Protein AF-A0A534UC26-F1 (afdb_monomer)

Mean predicted aligned error: 14.36 Å

Structure (mmCIF, N/CA/C/O backbone):
data_AF-A0A534UC26-F1
#
_entry.id   AF-A0A534UC26-F1
#
loop_
_atom_site.group_PDB
_atom_site.id
_atom_site.type_sym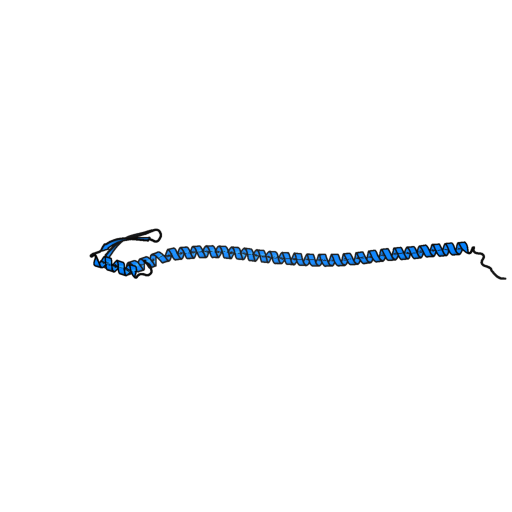bol
_atom_site.label_atom_id
_atom_site.label_alt_id
_atom_site.label_comp_id
_atom_site.label_asym_id
_atom_site.label_entity_id
_atom_site.label_seq_id
_atom_site.pdbx_PDB_ins_code
_atom_site.Cartn_x
_atom_site.Cartn_y
_atom_site.Cartn_z
_atom_site.occupancy
_atom_site.B_iso_or_equiv
_atom_site.auth_seq_id
_atom_site.auth_comp_id
_atom_site.auth_asym_id
_atom_site.auth_atom_id
_atom_site.pdbx_PDB_model_num
ATOM 1 N N . MET A 1 1 ? 45.414 3.441 -92.380 1.00 46.22 1 MET A N 1
ATOM 2 C CA . MET A 1 1 ? 46.448 2.949 -91.440 1.00 46.22 1 MET A CA 1
ATOM 3 C C . MET A 1 1 ? 45.738 2.428 -90.198 1.00 46.22 1 MET A C 1
ATOM 5 O O . MET A 1 1 ? 44.931 3.162 -89.642 1.00 46.22 1 MET A O 1
ATOM 9 N N . ILE A 1 2 ? 45.949 1.164 -89.821 1.00 47.97 2 ILE A N 1
ATOM 10 C CA . ILE A 1 2 ? 45.219 0.495 -88.729 1.00 47.97 2 ILE A CA 1
ATOM 11 C C . ILE A 1 2 ? 45.984 0.721 -87.419 1.00 47.97 2 ILE A C 1
ATOM 13 O O . ILE A 1 2 ? 47.171 0.414 -87.343 1.00 47.97 2 ILE A O 1
ATOM 17 N N . ARG A 1 3 ? 45.323 1.279 -86.399 1.00 61.66 3 ARG A N 1
ATOM 18 C CA . ARG A 1 3 ? 45.886 1.443 -85.049 1.00 61.66 3 ARG A CA 1
ATOM 19 C C . ARG A 1 3 ? 45.551 0.198 -84.228 1.00 61.66 3 ARG A C 1
ATOM 21 O O . ARG A 1 3 ? 44.384 -0.021 -83.921 1.00 61.66 3 ARG A O 1
ATOM 28 N N . ILE A 1 4 ? 46.553 -0.614 -83.894 1.00 64.19 4 ILE A N 1
ATOM 29 C CA . ILE A 1 4 ? 46.394 -1.773 -83.005 1.00 64.19 4 ILE A CA 1
ATOM 30 C C . ILE A 1 4 ? 46.793 -1.343 -81.595 1.00 64.19 4 ILE A C 1
ATOM 32 O O . ILE A 1 4 ? 47.881 -0.812 -81.382 1.00 64.19 4 ILE A O 1
ATOM 36 N N . ASN A 1 5 ? 45.886 -1.543 -80.643 1.00 69.62 5 ASN A N 1
ATOM 37 C CA . ASN A 1 5 ? 46.136 -1.284 -79.234 1.00 69.62 5 ASN A CA 1
ATOM 38 C C . ASN A 1 5 ? 47.034 -2.397 -78.669 1.00 69.62 5 ASN A C 1
ATOM 40 O O . ASN A 1 5 ? 46.617 -3.551 -78.622 1.00 69.62 5 ASN A O 1
ATOM 44 N N . LEU A 1 6 ? 48.261 -2.052 -78.273 1.00 70.25 6 LEU A N 1
ATOM 45 C CA . LEU A 1 6 ? 49.259 -2.979 -77.726 1.00 70.25 6 LEU A CA 1
ATOM 46 C C . LEU A 1 6 ? 49.352 -2.916 -76.195 1.00 70.25 6 LEU A C 1
ATOM 48 O O . LEU A 1 6 ? 50.365 -3.333 -75.635 1.00 70.25 6 LEU A O 1
ATOM 52 N N . LEU A 1 7 ? 48.331 -2.394 -75.500 1.00 65.88 7 LEU A N 1
ATOM 53 C CA . LEU A 1 7 ? 48.334 -2.457 -74.039 1.00 65.88 7 LEU A CA 1
ATOM 54 C C . LEU A 1 7 ? 48.482 -3.920 -73.580 1.00 65.88 7 LEU A C 1
ATOM 56 O O . LEU A 1 7 ? 47.744 -4.781 -74.076 1.00 65.88 7 LEU A O 1
ATOM 60 N N . PRO A 1 8 ? 49.393 -4.223 -72.635 1.00 70.56 8 PRO A N 1
ATOM 61 C CA . PRO A 1 8 ? 49.580 -5.580 -72.151 1.00 70.56 8 PRO A CA 1
ATOM 62 C C . PRO A 1 8 ? 48.267 -6.069 -71.542 1.00 70.56 8 PRO A C 1
ATOM 64 O O . PRO A 1 8 ? 47.814 -5.573 -70.513 1.00 70.56 8 PRO A O 1
ATOM 67 N N . PHE A 1 9 ? 47.635 -7.055 -72.177 1.00 68.75 9 PHE A N 1
ATOM 68 C CA . PHE A 1 9 ? 46.335 -7.601 -71.769 1.00 68.75 9 PHE A CA 1
ATOM 69 C C . PHE A 1 9 ? 46.276 -7.976 -70.274 1.00 68.75 9 PHE A C 1
ATOM 71 O O . PHE A 1 9 ? 45.243 -7.825 -69.625 1.00 68.75 9 PHE A O 1
ATOM 78 N N . LYS A 1 10 ? 47.414 -8.393 -69.704 1.00 68.38 10 LYS A N 1
ATOM 79 C CA . LYS A 1 10 ? 47.566 -8.729 -68.282 1.00 68.38 10 LYS A CA 1
ATOM 80 C C . LYS A 1 10 ? 47.456 -7.516 -67.347 1.00 68.38 10 LYS A C 1
ATOM 82 O O . LYS A 1 10 ? 46.865 -7.638 -66.279 1.00 68.38 10 LYS A O 1
ATOM 87 N N . GLU A 1 11 ? 47.985 -6.357 -67.733 1.00 71.31 11 GLU A N 1
ATOM 88 C CA . GLU A 1 11 ? 47.975 -5.146 -66.897 1.00 71.31 11 GLU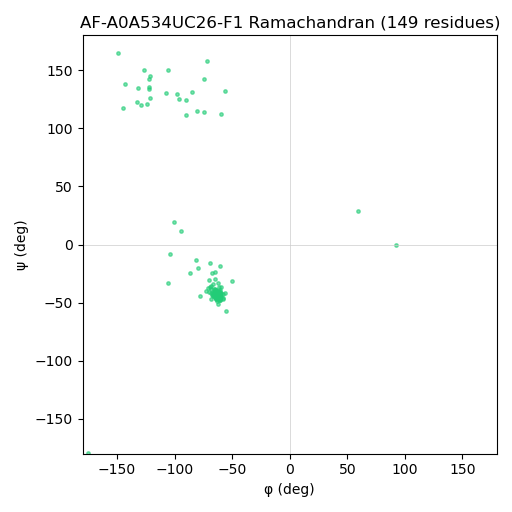 A CA 1
ATOM 89 C C . GLU A 1 11 ? 46.571 -4.537 -66.814 1.00 71.31 11 GLU A C 1
ATOM 91 O O . GLU A 1 11 ? 46.108 -4.178 -65.731 1.00 71.31 11 GLU A O 1
ATOM 96 N N . LEU A 1 12 ? 45.839 -4.532 -67.934 1.00 69.62 12 LEU A N 1
ATOM 97 C CA . LEU A 1 12 ? 44.434 -4.116 -67.969 1.00 69.62 12 LEU A CA 1
ATOM 98 C C . LEU A 1 12 ? 43.542 -5.018 -67.105 1.00 69.62 12 LEU A C 1
ATOM 100 O O . LEU A 1 12 ? 42.695 -4.521 -66.364 1.00 69.62 12 LEU A O 1
ATOM 104 N N . GLN A 1 13 ? 43.741 -6.340 -67.152 1.00 70.25 13 GLN A N 1
ATOM 105 C CA . GLN A 1 13 ? 42.992 -7.273 -66.304 1.00 70.25 13 GLN A CA 1
ATOM 106 C C . GLN A 1 13 ? 43.307 -7.103 -64.813 1.00 70.25 13 GLN A C 1
ATOM 108 O O . GLN A 1 13 ? 42.393 -7.184 -63.988 1.00 70.25 13 GLN A O 1
ATOM 113 N N . ALA A 1 14 ? 44.568 -6.840 -64.461 1.00 73.25 14 ALA A N 1
ATOM 114 C CA . ALA A 1 14 ? 44.977 -6.598 -63.080 1.00 73.25 14 ALA A CA 1
ATOM 115 C C . ALA A 1 14 ? 44.379 -5.294 -62.527 1.00 73.25 14 ALA A C 1
ATOM 117 O O . ALA A 1 14 ? 43.898 -5.265 -61.394 1.00 73.25 14 ALA A O 1
ATOM 118 N N . GLU A 1 15 ? 44.336 -4.221 -63.323 1.00 75.94 15 GLU A N 1
ATOM 119 C CA . GLU A 1 15 ? 43.728 -2.961 -62.892 1.00 75.94 15 GLU A CA 1
ATOM 120 C C . GLU A 1 15 ? 42.200 -3.055 -62.770 1.00 75.94 15 GLU A C 1
ATOM 122 O O . GLU A 1 15 ? 41.634 -2.564 -61.789 1.00 75.94 15 GLU A O 1
ATOM 127 N N . VAL A 1 16 ? 41.529 -3.729 -63.709 1.00 78.06 16 VAL A N 1
ATOM 128 C CA . VAL A 1 16 ? 40.081 -3.984 -63.626 1.00 78.06 16 VAL A CA 1
ATOM 129 C C . VAL A 1 16 ? 39.747 -4.847 -62.407 1.00 78.06 16 VAL A C 1
ATOM 131 O O . VAL A 1 16 ? 38.796 -4.536 -61.691 1.00 78.06 16 VAL A O 1
ATOM 134 N N . SER A 1 17 ? 40.546 -5.880 -62.119 1.00 77.38 17 SER A N 1
ATOM 135 C CA . SER A 1 17 ? 40.357 -6.738 -60.939 1.00 77.38 17 SER A CA 1
ATOM 136 C C . SER A 1 17 ? 40.567 -5.963 -59.639 1.00 77.38 17 SER A C 1
ATOM 138 O O . SER A 1 17 ? 39.704 -6.011 -58.769 1.00 77.38 17 SER A O 1
ATOM 140 N N . ARG A 1 18 ? 41.622 -5.140 -59.545 1.00 79.81 18 ARG A N 1
ATOM 141 C CA . ARG A 1 18 ? 41.876 -4.284 -58.373 1.00 79.81 18 ARG A CA 1
ATOM 142 C C . ARG A 1 18 ? 40.756 -3.267 -58.149 1.00 79.81 18 ARG A C 1
ATOM 144 O O . ARG A 1 18 ? 40.309 -3.070 -57.024 1.00 79.81 18 ARG A O 1
ATOM 151 N N . ARG A 1 19 ? 40.269 -2.617 -59.213 1.00 82.44 19 ARG A N 1
ATOM 152 C CA . ARG A 1 19 ? 39.125 -1.690 -59.123 1.00 82.44 19 ARG A CA 1
ATOM 153 C C . ARG A 1 19 ? 37.856 -2.418 -58.690 1.00 82.44 19 ARG A C 1
ATOM 155 O O . ARG A 1 19 ? 37.125 -1.902 -57.852 1.00 82.44 19 ARG A O 1
ATOM 162 N N . ARG A 1 20 ? 37.609 -3.619 -59.218 1.00 83.75 20 ARG A N 1
ATOM 163 C CA . ARG A 1 20 ? 36.467 -4.452 -58.831 1.00 83.75 20 ARG A CA 1
ATOM 164 C C . ARG A 1 20 ? 36.551 -4.880 -57.366 1.00 83.75 20 ARG A C 1
ATOM 166 O O . ARG A 1 20 ? 35.549 -4.774 -56.674 1.00 83.75 20 ARG A O 1
ATOM 173 N N . GLU A 1 21 ? 37.714 -5.302 -56.883 1.00 86.38 21 GLU A N 1
ATOM 174 C CA . GLU A 1 21 ? 37.932 -5.651 -55.472 1.00 86.38 21 GLU A CA 1
ATOM 175 C C . GLU A 1 21 ? 37.708 -4.456 -54.544 1.00 86.38 21 GLU A C 1
ATOM 177 O O . GLU A 1 21 ? 37.034 -4.597 -53.529 1.00 86.38 21 GLU A O 1
ATOM 182 N N . LEU A 1 22 ? 38.184 -3.263 -54.916 1.00 90.25 22 LEU A N 1
ATOM 183 C CA . LEU A 1 22 ? 37.946 -2.038 -54.146 1.00 90.25 22 LEU A CA 1
ATOM 184 C C . LEU A 1 22 ? 36.463 -1.648 -54.108 1.00 90.25 22 LEU A C 1
ATOM 186 O O . LEU A 1 22 ? 35.967 -1.244 -53.059 1.00 90.25 22 LEU A O 1
ATOM 190 N N . VAL A 1 23 ? 35.747 -1.783 -55.228 1.00 92.12 23 VAL A N 1
ATOM 191 C CA . VAL A 1 23 ? 34.300 -1.516 -55.296 1.00 92.12 23 VAL A CA 1
ATOM 192 C C . VAL A 1 23 ? 33.513 -2.550 -54.491 1.00 92.12 23 VAL A C 1
ATOM 194 O O . VAL A 1 23 ? 32.612 -2.191 -53.743 1.00 92.12 23 VAL A O 1
ATOM 197 N N . VAL A 1 24 ? 33.855 -3.834 -54.595 1.00 93.00 24 VAL A N 1
ATOM 198 C CA . VAL A 1 24 ? 33.206 -4.885 -53.799 1.00 93.00 24 VAL A CA 1
ATOM 199 C C . VAL A 1 24 ? 33.495 -4.674 -52.312 1.00 93.00 24 VAL A C 1
ATOM 201 O O . VAL A 1 24 ? 32.575 -4.722 -51.501 1.00 93.00 24 VAL A O 1
ATOM 204 N N . GLY A 1 25 ? 34.742 -4.366 -51.954 1.00 93.38 25 GLY A N 1
ATOM 205 C CA . GLY A 1 25 ? 35.144 -4.075 -50.582 1.00 93.38 25 GLY A CA 1
ATOM 206 C C . GLY A 1 25 ? 34.407 -2.872 -49.998 1.00 93.38 25 GLY A C 1
ATOM 207 O O . GLY A 1 25 ? 33.915 -2.956 -48.875 1.00 93.38 25 GLY A O 1
ATOM 208 N N . SER A 1 26 ? 34.260 -1.783 -50.761 1.00 93.31 26 SER A N 1
ATOM 209 C CA . SER A 1 26 ? 33.535 -0.591 -50.308 1.00 93.31 26 SER A CA 1
ATOM 210 C C . SER A 1 26 ? 32.032 -0.831 -50.171 1.00 93.31 26 SER A C 1
ATOM 212 O O . SER A 1 26 ? 31.432 -0.341 -49.217 1.00 93.31 26 SER A O 1
ATOM 214 N N . VAL A 1 27 ? 31.426 -1.630 -51.054 1.00 95.69 27 VAL A N 1
ATOM 215 C CA . VAL A 1 27 ? 30.013 -2.025 -50.946 1.00 95.69 27 VAL A CA 1
ATOM 216 C C . VAL A 1 27 ? 29.782 -2.907 -49.722 1.00 95.69 27 VAL A C 1
ATOM 218 O O . VAL A 1 27 ? 28.836 -2.667 -48.974 1.00 95.69 27 VAL A O 1
ATOM 221 N N . VAL A 1 28 ? 30.653 -3.890 -49.472 1.00 95.94 28 VAL A N 1
ATOM 222 C CA . VAL A 1 28 ? 30.557 -4.752 -48.285 1.00 95.94 28 VAL A CA 1
ATOM 223 C C . VAL A 1 28 ? 30.702 -3.916 -47.013 1.00 95.94 28 VAL A C 1
ATOM 225 O O . VAL A 1 28 ? 29.812 -3.956 -46.166 1.00 95.94 28 VAL A O 1
ATOM 228 N N . LEU A 1 29 ? 31.746 -3.089 -46.904 1.00 96.25 29 LEU A N 1
ATOM 229 C CA . LEU A 1 29 ? 31.933 -2.187 -45.760 1.00 96.25 29 LEU A CA 1
ATOM 230 C C . LEU A 1 29 ? 30.747 -1.238 -45.578 1.00 96.25 29 LEU A C 1
ATOM 232 O O . LEU A 1 29 ? 30.237 -1.099 -44.468 1.00 96.25 29 LEU A O 1
ATOM 236 N N . GLY A 1 30 ? 30.273 -0.634 -46.668 1.00 96.50 30 GLY A N 1
ATOM 237 C CA . GLY A 1 30 ? 29.111 0.246 -46.659 1.00 96.50 30 GLY A CA 1
ATOM 238 C C . GLY A 1 30 ? 27.867 -0.465 -46.137 1.00 96.50 30 GLY A C 1
ATOM 239 O O . GLY A 1 30 ? 27.204 0.056 -45.246 1.00 96.50 30 GLY A O 1
ATOM 240 N N . SER A 1 31 ? 27.589 -1.681 -46.616 1.00 95.81 31 SER A N 1
ATOM 241 C CA . SER A 1 31 ? 26.447 -2.477 -46.153 1.00 95.81 31 SER A CA 1
ATOM 242 C C . SER A 1 31 ? 26.536 -2.842 -44.670 1.00 95.81 31 SER A C 1
ATOM 244 O O . SER A 1 31 ? 25.540 -2.730 -43.959 1.00 95.81 31 SER A O 1
ATOM 246 N N . VAL A 1 32 ? 27.726 -3.197 -44.172 1.00 97.12 32 VAL A N 1
ATOM 247 C CA . VAL A 1 32 ? 27.943 -3.515 -42.753 1.00 97.12 32 VAL A CA 1
ATOM 248 C C . VAL A 1 32 ? 27.688 -2.287 -41.881 1.00 97.12 32 VAL A C 1
ATOM 250 O O . VAL A 1 32 ? 26.961 -2.379 -40.893 1.00 97.12 32 VAL A O 1
ATOM 253 N N . VAL A 1 33 ? 28.222 -1.124 -42.263 1.00 97.38 33 VAL A N 1
ATOM 254 C CA . VAL A 1 33 ? 27.988 0.135 -41.538 1.00 97.38 33 VAL A CA 1
ATOM 255 C C . VAL A 1 33 ? 26.502 0.496 -41.533 1.00 97.38 33 VAL A C 1
ATOM 257 O O . VAL A 1 33 ? 25.971 0.883 -40.494 1.00 97.38 33 VAL A O 1
ATOM 260 N N . LEU A 1 34 ? 25.811 0.321 -42.661 1.00 97.31 34 LEU A N 1
ATOM 261 C CA . LEU A 1 34 ? 24.379 0.603 -42.780 1.00 97.31 34 LEU A CA 1
ATOM 262 C C . LEU A 1 34 ? 23.540 -0.309 -41.874 1.00 97.31 34 LEU A C 1
ATOM 264 O O . LEU A 1 34 ? 22.640 0.169 -41.184 1.00 97.31 34 LEU A O 1
ATOM 268 N N . LEU A 1 35 ? 23.864 -1.603 -41.825 1.00 97.44 35 LEU A N 1
ATOM 269 C CA . LEU A 1 35 ? 23.201 -2.562 -40.939 1.00 97.44 35 LEU A CA 1
ATOM 270 C C . LEU A 1 35 ? 23.428 -2.226 -39.462 1.00 97.44 35 LEU A C 1
ATOM 272 O O . LEU A 1 35 ? 22.479 -2.246 -38.679 1.00 97.44 35 LEU A O 1
ATOM 276 N N . LEU A 1 36 ? 24.659 -1.873 -39.082 1.00 97.50 36 LEU A N 1
ATOM 277 C CA . LEU A 1 36 ? 24.973 -1.462 -37.712 1.00 97.50 36 LEU A CA 1
ATOM 278 C C . LEU A 1 36 ? 24.238 -0.175 -37.324 1.00 97.50 36 LEU A C 1
ATOM 280 O O . LEU A 1 36 ? 23.671 -0.101 -36.235 1.00 97.50 36 LEU A O 1
ATOM 284 N N . ALA A 1 37 ? 24.187 0.811 -38.221 1.00 97.38 37 ALA A N 1
ATOM 285 C CA . ALA A 1 37 ? 23.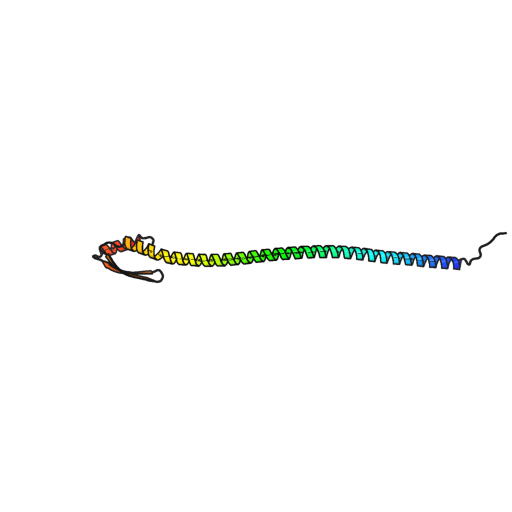444 2.046 -37.996 1.00 97.38 37 ALA A CA 1
ATOM 286 C C . ALA A 1 37 ? 21.941 1.773 -37.825 1.00 97.38 37 ALA A C 1
ATOM 288 O O . ALA A 1 37 ? 21.329 2.273 -36.882 1.00 97.38 37 ALA A O 1
ATOM 289 N N . ALA A 1 38 ? 21.353 0.930 -38.679 1.00 97.19 38 ALA A N 1
ATOM 290 C CA . ALA A 1 38 ? 19.948 0.544 -38.575 1.00 97.19 38 ALA A CA 1
ATOM 291 C C . ALA A 1 38 ? 19.646 -0.189 -37.256 1.00 97.19 38 ALA A C 1
ATOM 293 O O . ALA A 1 38 ? 18.667 0.135 -36.581 1.00 97.19 38 ALA A O 1
ATOM 294 N N . ALA A 1 39 ? 20.506 -1.128 -36.850 1.00 97.19 39 ALA A N 1
ATOM 295 C CA . ALA A 1 39 ? 20.372 -1.836 -35.579 1.00 97.19 39 ALA A CA 1
ATOM 296 C C . ALA A 1 39 ? 20.461 -0.878 -34.381 1.00 97.19 39 ALA A C 1
ATOM 298 O O . ALA A 1 39 ? 19.659 -0.974 -33.451 1.00 97.19 39 ALA A O 1
ATOM 299 N N . HIS A 1 40 ? 21.384 0.085 -34.422 1.00 97.12 40 HIS A N 1
ATOM 300 C CA . HIS A 1 40 ? 2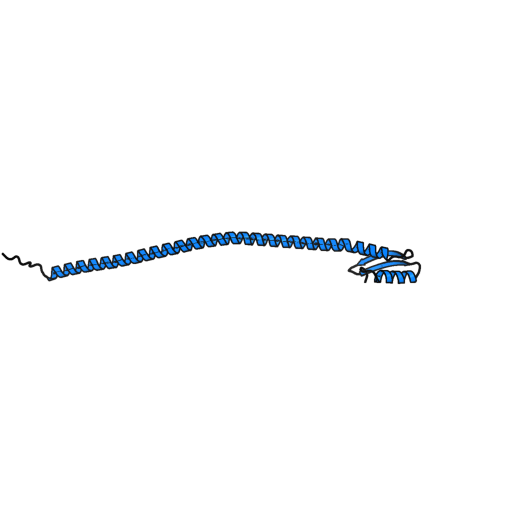1.541 1.076 -33.363 1.00 97.12 40 HIS A CA 1
ATOM 301 C C . HIS A 1 40 ? 20.324 2.007 -33.251 1.00 97.12 40 HIS A C 1
ATOM 303 O O . HIS A 1 40 ? 19.818 2.248 -32.154 1.00 97.12 40 HIS A O 1
ATOM 309 N N . VAL A 1 41 ? 19.786 2.476 -34.381 1.00 97.25 41 VAL A N 1
ATOM 310 C CA . VAL A 1 41 ? 18.547 3.273 -34.407 1.00 97.25 41 VAL A CA 1
ATOM 311 C C . VAL A 1 41 ? 17.362 2.467 -33.868 1.00 97.25 41 VAL A C 1
ATOM 313 O O . VAL A 1 41 ? 16.569 2.976 -33.078 1.00 97.25 41 VAL A O 1
ATOM 316 N N . TYR A 1 42 ? 17.249 1.190 -34.230 1.00 97.06 42 TYR A N 1
ATOM 317 C CA . TYR A 1 42 ? 16.186 0.333 -33.710 1.00 97.06 42 TYR A CA 1
ATOM 318 C C . TYR A 1 42 ? 16.280 0.158 -32.186 1.00 97.06 42 TYR A C 1
ATOM 320 O O . TYR A 1 42 ? 15.288 0.329 -31.475 1.00 97.06 42 TYR A O 1
ATOM 328 N N . GLN A 1 43 ? 17.479 -0.132 -31.672 1.00 96.81 43 GLN A N 1
ATOM 329 C CA . GLN A 1 43 ? 17.713 -0.305 -30.237 1.00 96.81 43 GLN A CA 1
ATOM 330 C C . GLN A 1 43 ? 17.441 0.973 -29.442 1.00 96.81 43 GLN A C 1
ATOM 332 O O . GLN A 1 43 ? 16.794 0.916 -28.400 1.00 96.81 43 GLN A O 1
ATOM 337 N N . THR A 1 44 ? 17.885 2.129 -29.936 1.00 96.31 44 THR A N 1
ATOM 338 C CA . THR A 1 44 ? 17.655 3.421 -29.266 1.00 96.31 44 THR A CA 1
ATOM 339 C C . THR A 1 44 ? 16.172 3.787 -29.217 1.00 96.31 44 THR A C 1
ATOM 341 O O . THR A 1 44 ? 15.681 4.231 -28.178 1.00 96.31 44 THR A O 1
ATOM 344 N N . LEU A 1 45 ? 15.420 3.531 -30.292 1.00 96.06 45 LEU A N 1
ATOM 345 C CA . LEU A 1 45 ? 13.967 3.720 -30.301 1.00 96.06 45 LEU A CA 1
ATOM 346 C C . LEU A 1 45 ? 13.257 2.783 -29.320 1.00 96.06 45 LEU A C 1
ATOM 348 O O . LEU A 1 45 ? 12.351 3.219 -28.607 1.00 96.06 45 LEU A O 1
ATOM 352 N N . ALA A 1 46 ? 13.658 1.511 -29.271 1.00 96.06 46 ALA A N 1
ATOM 353 C CA . ALA A 1 46 ? 13.105 0.543 -28.329 1.00 96.06 46 ALA A CA 1
ATOM 354 C C . ALA A 1 46 ? 13.392 0.948 -26.875 1.00 96.06 46 ALA A C 1
ATOM 356 O O . ALA A 1 46 ? 12.479 0.954 -26.050 1.00 96.06 46 ALA A O 1
ATOM 357 N N . LEU A 1 47 ? 14.627 1.365 -26.584 1.00 96.75 47 LEU A N 1
ATOM 358 C CA . LEU A 1 47 ? 15.033 1.827 -25.260 1.00 96.75 47 LEU A CA 1
ATOM 359 C C . LEU A 1 47 ? 14.231 3.059 -24.829 1.00 96.75 47 LEU A C 1
ATOM 361 O O . LEU A 1 47 ? 13.666 3.066 -23.742 1.00 96.75 47 LEU A O 1
ATOM 365 N N . SER A 1 48 ? 14.083 4.054 -25.708 1.00 95.94 48 SER A N 1
ATOM 366 C CA . SER A 1 48 ? 13.307 5.264 -25.408 1.00 95.94 48 SER A CA 1
ATOM 367 C C . SER A 1 48 ? 11.832 4.967 -25.115 1.00 95.94 48 SER A C 1
ATOM 369 O O . SER A 1 48 ? 11.225 5.608 -24.254 1.00 95.94 48 SER A O 1
ATOM 371 N N . ARG A 1 49 ? 11.229 3.991 -25.809 1.00 95.12 49 ARG A N 1
ATOM 372 C CA . ARG A 1 49 ? 9.859 3.542 -25.507 1.00 95.12 49 ARG A CA 1
ATOM 373 C C . ARG A 1 49 ? 9.781 2.922 -24.116 1.00 95.12 49 ARG A C 1
ATOM 375 O O . ARG A 1 49 ? 8.903 3.299 -23.344 1.00 95.12 49 ARG A O 1
ATOM 382 N N . LEU A 1 50 ? 10.721 2.036 -23.799 1.00 95.50 50 LEU A N 1
ATOM 383 C CA . LEU A 1 50 ? 10.764 1.341 -22.518 1.00 95.50 50 LEU A CA 1
ATOM 384 C C . LEU A 1 50 ? 11.006 2.312 -21.352 1.00 95.50 50 LEU A C 1
ATOM 386 O O . LEU A 1 50 ? 10.362 2.206 -20.314 1.00 95.50 50 LEU A O 1
ATOM 390 N N . GLU A 1 51 ? 11.872 3.309 -21.533 1.00 96.62 51 GLU A N 1
ATOM 391 C CA . GLU A 1 51 ? 12.114 4.363 -20.542 1.00 96.62 51 GLU A CA 1
ATOM 392 C C . GLU A 1 51 ? 10.865 5.209 -20.271 1.00 96.62 51 GLU A C 1
ATOM 394 O O . GLU A 1 51 ? 10.568 5.515 -19.115 1.00 96.62 51 GLU A O 1
ATOM 399 N N . LYS A 1 52 ? 10.100 5.560 -21.314 1.00 95.62 52 LYS A N 1
ATOM 400 C CA . LYS A 1 52 ? 8.831 6.292 -21.165 1.00 95.62 52 LYS A CA 1
ATOM 401 C C . LYS A 1 52 ? 7.783 5.471 -20.423 1.00 95.62 52 LYS A C 1
ATOM 403 O O . LYS A 1 52 ? 7.115 5.998 -19.534 1.00 95.62 52 LYS A O 1
ATOM 408 N N . GLU A 1 53 ? 7.652 4.195 -20.769 1.00 95.56 53 GLU A N 1
ATOM 409 C CA . GLU A 1 53 ? 6.737 3.276 -20.093 1.00 95.56 53 GLU A CA 1
ATOM 410 C C . GLU A 1 53 ? 7.100 3.144 -18.611 1.00 95.56 53 GLU A C 1
ATOM 412 O O . GLU A 1 53 ? 6.251 3.347 -17.743 1.00 95.56 53 GLU A O 1
ATOM 417 N N . LEU A 1 54 ? 8.385 2.935 -18.321 1.00 96.31 54 LEU A N 1
ATOM 418 C CA . LEU A 1 54 ? 8.919 2.832 -16.969 1.00 96.31 54 LEU A CA 1
ATOM 419 C C . LEU A 1 54 ? 8.687 4.120 -16.166 1.00 96.31 54 LEU A C 1
ATOM 421 O O . LEU A 1 54 ? 8.289 4.055 -15.002 1.00 96.31 54 LEU A O 1
ATOM 425 N N . ALA A 1 55 ? 8.880 5.293 -16.775 1.00 96.19 55 ALA A N 1
ATOM 426 C CA . ALA A 1 55 ? 8.571 6.572 -16.142 1.00 96.19 55 ALA A CA 1
ATOM 427 C C . ALA A 1 55 ? 7.074 6.705 -15.811 1.00 96.19 55 ALA A C 1
ATOM 429 O O . ALA A 1 55 ? 6.735 7.136 -14.707 1.00 96.19 55 ALA A O 1
ATOM 430 N N . SER A 1 56 ? 6.185 6.285 -16.720 1.00 95.25 56 SER A N 1
ATOM 431 C CA . SER A 1 56 ? 4.736 6.310 -16.480 1.00 95.25 56 SER A CA 1
ATOM 432 C C . SER A 1 56 ? 4.324 5.370 -15.341 1.00 95.25 56 SER A C 1
ATOM 434 O O . SER A 1 56 ? 3.643 5.805 -14.412 1.00 95.25 56 SER A O 1
ATOM 436 N N . LEU A 1 57 ? 4.839 4.133 -15.337 1.00 95.19 57 LEU A N 1
ATOM 437 C CA . LEU A 1 57 ? 4.570 3.134 -14.302 1.00 95.19 57 LEU A CA 1
ATOM 438 C C . LEU A 1 57 ? 5.076 3.597 -12.937 1.00 95.19 57 LEU A C 1
ATOM 440 O O . LEU A 1 57 ? 4.392 3.434 -11.931 1.00 95.19 57 LEU A O 1
ATOM 444 N N . ARG A 1 58 ? 6.262 4.217 -12.878 1.00 95.25 58 ARG A N 1
ATOM 445 C CA . ARG A 1 58 ? 6.776 4.807 -11.632 1.00 95.25 58 ARG A CA 1
ATOM 446 C C . ARG A 1 58 ? 5.877 5.928 -11.115 1.00 95.25 58 ARG A C 1
ATOM 448 O O . ARG A 1 58 ? 5.649 5.996 -9.908 1.00 95.25 58 ARG A O 1
ATOM 455 N N . GLY A 1 59 ? 5.361 6.774 -12.006 1.00 94.75 59 GLY A N 1
ATOM 456 C CA . GLY A 1 59 ? 4.383 7.801 -11.650 1.00 94.75 59 GLY A CA 1
ATOM 457 C C . GLY A 1 59 ? 3.107 7.190 -11.071 1.00 94.75 59 GLY A C 1
ATOM 458 O O . GLY A 1 59 ? 2.663 7.584 -9.993 1.00 94.75 59 GLY A O 1
ATOM 459 N N . GLU A 1 60 ? 2.563 6.164 -11.724 1.00 93.94 60 GLU A N 1
ATOM 460 C CA . GLU A 1 60 ? 1.371 5.461 -11.249 1.00 93.94 60 GLU A CA 1
ATOM 461 C C . GLU A 1 60 ? 1.599 4.804 -9.880 1.00 93.94 60 GLU A C 1
ATOM 463 O O . GLU A 1 60 ? 0.804 5.018 -8.962 1.00 93.94 60 GLU A O 1
ATOM 468 N N . ILE A 1 61 ? 2.733 4.121 -9.685 1.00 94.19 61 ILE A N 1
ATOM 469 C CA . ILE A 1 61 ? 3.141 3.554 -8.389 1.00 94.19 61 ILE A CA 1
ATOM 470 C C . ILE A 1 61 ? 3.190 4.634 -7.304 1.00 94.19 61 ILE A C 1
ATOM 472 O O . ILE A 1 61 ? 2.729 4.407 -6.185 1.00 94.19 61 ILE A O 1
ATOM 476 N N . GLN A 1 62 ? 3.716 5.823 -7.609 1.00 94.56 62 GLN A N 1
ATOM 477 C CA . GLN A 1 62 ? 3.758 6.921 -6.646 1.00 94.56 62 GLN A CA 1
ATOM 478 C C . GLN A 1 62 ? 2.348 7.376 -6.251 1.00 94.56 62 GLN A C 1
ATOM 480 O O . GLN A 1 62 ? 2.076 7.553 -5.062 1.00 94.56 62 GLN A O 1
ATOM 485 N N . THR A 1 63 ? 1.431 7.505 -7.216 1.00 92.88 63 THR A N 1
ATOM 486 C CA . THR A 1 63 ? 0.032 7.857 -6.918 1.00 92.88 63 THR A CA 1
ATOM 487 C C . THR A 1 63 ? -0.680 6.773 -6.107 1.00 92.88 63 THR A C 1
ATOM 489 O O . THR A 1 63 ? -1.416 7.091 -5.172 1.00 92.88 63 THR A O 1
ATOM 492 N N . LEU A 1 64 ? -0.429 5.494 -6.404 1.00 93.56 64 LEU A N 1
ATOM 493 C CA . LEU A 1 64 ? -0.981 4.371 -5.649 1.00 93.56 64 LEU A CA 1
ATOM 494 C C . LEU A 1 64 ? -0.450 4.346 -4.215 1.00 93.56 64 LEU A C 1
ATOM 496 O O . LEU A 1 64 ? -1.235 4.177 -3.288 1.00 93.56 64 LEU A O 1
ATOM 500 N N . ASN A 1 65 ? 0.845 4.587 -4.009 1.00 91.50 65 ASN A N 1
ATOM 501 C CA . ASN A 1 65 ? 1.440 4.637 -2.673 1.00 91.50 65 ASN A CA 1
ATOM 502 C C . ASN A 1 65 ? 0.811 5.720 -1.785 1.00 91.50 65 ASN A C 1
ATOM 504 O O . ASN A 1 65 ? 0.613 5.491 -0.591 1.00 91.50 65 ASN A O 1
ATOM 508 N N . LEU A 1 66 ? 0.445 6.876 -2.352 1.00 92.81 66 LEU A N 1
ATOM 509 C CA . LEU A 1 66 ? -0.284 7.913 -1.614 1.00 92.81 66 LEU A CA 1
ATOM 510 C C . LEU A 1 66 ? -1.664 7.418 -1.161 1.00 92.81 66 LEU A C 1
ATOM 512 O O . LEU A 1 66 ? -2.012 7.578 0.008 1.00 92.81 66 LEU A O 1
ATOM 516 N N . LYS A 1 67 ? -2.408 6.748 -2.050 1.00 89.62 67 LYS A N 1
ATOM 517 C CA . LYS A 1 67 ? -3.717 6.159 -1.720 1.00 89.62 67 LYS A CA 1
ATOM 518 C C . LYS A 1 67 ? -3.598 5.067 -0.655 1.00 89.62 67 LYS A C 1
ATOM 520 O O . LYS A 1 67 ? -4.397 5.024 0.273 1.00 89.62 67 LYS A O 1
ATOM 525 N N . VAL A 1 68 ? -2.585 4.203 -0.750 1.00 90.88 68 VAL A N 1
ATOM 526 C CA . VAL A 1 68 ? -2.320 3.155 0.252 1.00 90.88 68 VAL A CA 1
ATOM 527 C C . VAL A 1 68 ? -2.049 3.772 1.624 1.00 90.88 68 VAL A C 1
ATOM 529 O O . VAL A 1 68 ? -2.576 3.293 2.628 1.00 90.88 68 VAL A O 1
ATOM 532 N N . LYS A 1 69 ? -1.273 4.860 1.676 1.00 92.75 69 LYS A N 1
ATOM 533 C CA . LYS A 1 69 ? -1.006 5.580 2.923 1.00 92.75 69 LYS A CA 1
ATOM 534 C C . LYS A 1 69 ? -2.284 6.168 3.525 1.00 92.75 69 LYS A C 1
ATOM 536 O O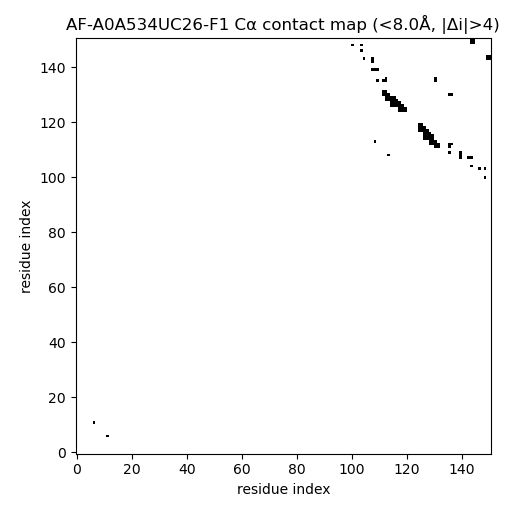 . LYS A 1 69 ? -2.522 5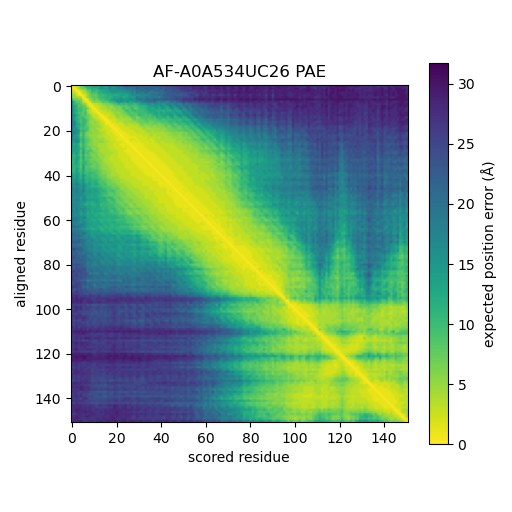.988 4.715 1.00 92.75 69 LYS A O 1
ATOM 541 N N . GLU A 1 70 ? -3.124 6.799 2.708 1.00 90.31 70 GLU A N 1
ATOM 542 C CA . GLU A 1 70 ? -4.414 7.344 3.148 1.00 90.31 70 GLU A CA 1
ATOM 543 C C . GLU A 1 70 ? -5.331 6.252 3.721 1.00 90.31 70 GLU A C 1
ATOM 545 O O . GLU A 1 70 ? -5.911 6.420 4.795 1.00 90.31 70 GLU A O 1
ATOM 550 N N . VAL A 1 71 ? -5.403 5.090 3.064 1.00 91.00 71 VAL A N 1
ATOM 551 C CA . VAL A 1 71 ? -6.164 3.934 3.565 1.00 91.00 71 VAL A CA 1
ATOM 552 C C . VAL A 1 71 ? -5.608 3.433 4.901 1.00 91.00 71 VAL A C 1
ATOM 554 O O . VAL A 1 71 ? -6.384 3.123 5.808 1.00 91.00 71 VAL A O 1
ATOM 557 N N . GLY A 1 72 ? -4.283 3.383 5.057 1.00 91.69 72 GLY A N 1
ATOM 558 C CA . GLY A 1 72 ? -3.639 3.028 6.324 1.00 91.69 72 GLY A CA 1
ATOM 559 C C . GLY A 1 72 ? -3.985 4.002 7.455 1.00 91.69 72 GLY A C 1
ATOM 560 O O . GLY A 1 72 ? -4.358 3.579 8.552 1.00 91.69 72 GLY A O 1
ATOM 561 N N . ASP A 1 73 ? -3.943 5.306 7.179 1.00 92.25 73 ASP A N 1
ATOM 562 C CA . ASP A 1 73 ? -4.306 6.345 8.147 1.00 92.25 73 ASP A CA 1
ATOM 563 C C . ASP A 1 73 ? -5.791 6.263 8.541 1.00 92.25 73 ASP A C 1
ATOM 565 O O . ASP A 1 73 ? -6.135 6.393 9.721 1.00 92.25 73 ASP A O 1
ATOM 569 N N . LEU A 1 74 ? -6.680 5.978 7.583 1.00 91.94 74 LEU A N 1
ATOM 570 C CA . LEU A 1 74 ? -8.101 5.750 7.849 1.00 91.94 74 LEU A CA 1
ATOM 571 C C . LEU A 1 74 ? -8.335 4.504 8.713 1.00 91.94 74 LEU A C 1
ATOM 573 O O . LEU A 1 74 ? -9.106 4.571 9.672 1.00 91.94 74 LEU A O 1
ATOM 577 N N . GLN A 1 75 ? -7.651 3.389 8.445 1.00 89.88 75 GLN A N 1
ATOM 578 C CA . GLN A 1 75 ? -7.749 2.190 9.289 1.00 89.88 75 GLN A CA 1
ATOM 579 C C . GLN A 1 75 ? -7.288 2.456 10.725 1.00 89.88 75 GLN A C 1
ATOM 581 O O . GLN A 1 75 ? -7.942 2.015 11.675 1.00 89.88 75 GLN A O 1
ATOM 586 N N . ASN A 1 76 ? -6.208 3.220 10.903 1.00 92.38 76 ASN A N 1
ATOM 587 C CA . ASN A 1 76 ? -5.731 3.611 12.228 1.00 92.38 76 ASN A CA 1
ATOM 588 C C . ASN A 1 76 ? -6.768 4.456 12.978 1.00 92.38 76 ASN A C 1
ATOM 590 O O . ASN A 1 76 ? -7.041 4.194 14.151 1.00 92.38 76 ASN A O 1
ATOM 594 N N . ARG A 1 77 ? -7.413 5.412 12.296 1.00 90.75 77 ARG A N 1
ATOM 595 C CA . ARG A 1 77 ? -8.516 6.203 12.871 1.00 90.75 77 ARG A CA 1
ATOM 596 C C . ARG A 1 77 ? -9.701 5.324 13.264 1.00 90.75 77 ARG A C 1
ATOM 598 O O . ARG A 1 77 ? -10.214 5.466 14.369 1.00 90.75 77 ARG A O 1
ATOM 605 N N . ILE A 1 78 ? -10.111 4.386 12.407 1.00 91.88 78 ILE A N 1
ATOM 606 C CA . ILE A 1 78 ? -11.195 3.436 12.715 1.00 91.88 78 ILE A CA 1
ATOM 607 C C . ILE A 1 78 ? -10.858 2.624 13.970 1.00 91.88 78 ILE A C 1
ATOM 609 O O . ILE A 1 78 ? -11.714 2.442 14.836 1.00 91.88 78 ILE A O 1
ATOM 613 N N . LYS A 1 79 ? -9.611 2.157 14.099 1.00 93.19 79 LYS A N 1
ATOM 614 C CA . LYS A 1 79 ? -9.156 1.412 15.277 1.00 93.19 79 LYS A CA 1
ATOM 615 C C . LYS A 1 79 ? -9.232 2.255 16.553 1.00 93.19 79 LYS A C 1
ATOM 617 O O . LYS A 1 79 ? -9.718 1.753 17.566 1.00 93.19 79 LYS A O 1
ATOM 622 N N . ASP A 1 80 ? -8.811 3.517 16.497 1.00 93.06 80 ASP A N 1
ATOM 623 C CA . ASP A 1 80 ? -8.893 4.450 17.628 1.00 93.06 80 ASP A CA 1
ATOM 624 C C . ASP A 1 80 ? -10.351 4.717 18.042 1.00 93.06 80 ASP A C 1
ATOM 626 O O . ASP A 1 80 ? -10.715 4.548 19.207 1.00 93.06 80 ASP A O 1
ATOM 630 N N . PHE A 1 81 ? -11.227 5.028 17.079 1.00 92.56 81 PHE A N 1
ATOM 631 C CA . PHE A 1 81 ? -12.653 5.233 17.351 1.00 92.56 81 PHE A CA 1
ATOM 632 C C . PHE A 1 81 ? -13.329 3.985 17.915 1.00 92.56 81 PHE A C 1
ATOM 634 O O . PHE A 1 81 ? -14.116 4.087 18.854 1.00 92.56 81 PHE A O 1
ATOM 641 N N . LYS A 1 82 ? -12.997 2.795 17.406 1.00 91.94 82 LYS A N 1
ATOM 642 C CA . LYS A 1 82 ? -13.527 1.536 17.940 1.00 91.94 82 LYS A CA 1
ATOM 643 C C . LYS A 1 82 ? -13.068 1.293 19.381 1.00 91.94 82 LYS A C 1
ATOM 645 O O . LYS A 1 82 ? -13.865 0.838 20.198 1.00 91.94 82 LYS A O 1
ATOM 650 N N . GLY A 1 83 ? -11.817 1.626 19.704 1.00 90.25 83 GLY A N 1
ATOM 651 C CA . GLY A 1 83 ? -11.301 1.575 21.074 1.00 90.25 83 GLY A CA 1
ATOM 652 C C . GLY A 1 83 ? -12.061 2.515 22.012 1.00 90.25 83 GLY A C 1
ATOM 653 O O . GLY A 1 83 ? -12.526 2.091 23.069 1.00 90.25 83 GLY A O 1
ATOM 654 N N . LYS A 1 84 ? -12.270 3.765 21.586 1.00 91.38 84 LYS A N 1
ATOM 655 C CA . LYS A 1 84 ? -13.047 4.763 22.337 1.00 91.38 84 LYS A CA 1
ATOM 656 C C . LYS A 1 84 ? -14.498 4.335 22.539 1.00 91.38 84 LYS A C 1
ATOM 658 O O . LYS A 1 84 ? -14.983 4.383 23.665 1.00 91.38 84 LYS A O 1
ATOM 663 N N . ASN A 1 85 ? -15.166 3.851 21.491 1.00 91.81 85 ASN A N 1
ATOM 664 C CA . ASN A 1 85 ? -16.535 3.343 21.600 1.00 91.81 85 ASN A CA 1
ATOM 665 C C . ASN A 1 85 ? -16.635 2.181 22.585 1.00 91.81 85 ASN A C 1
ATOM 667 O O . ASN A 1 85 ? -17.553 2.167 23.396 1.00 91.81 85 ASN A O 1
ATOM 671 N N . LYS A 1 86 ? -15.675 1.249 22.575 1.00 91.00 86 LYS A N 1
ATOM 672 C CA . LYS A 1 86 ? -15.661 0.138 23.533 1.00 91.00 86 LYS A CA 1
ATOM 673 C C . LYS A 1 86 ? -15.581 0.636 24.979 1.00 91.00 86 LYS A C 1
ATOM 675 O O . LYS A 1 86 ? -16.339 0.176 25.826 1.00 91.00 86 LYS A O 1
ATOM 680 N N . ILE A 1 87 ? -14.709 1.607 25.252 1.00 90.19 87 ILE A N 1
ATOM 681 C CA . ILE A 1 87 ? -14.584 2.211 26.587 1.00 90.19 87 ILE A CA 1
ATOM 682 C C . ILE A 1 87 ? -15.887 2.920 26.991 1.00 90.19 87 ILE A C 1
ATOM 684 O O . ILE A 1 87 ? -16.342 2.773 28.123 1.00 90.19 87 ILE A O 1
ATOM 688 N N . ILE A 1 88 ? -16.514 3.659 26.070 1.00 88.75 88 ILE A N 1
ATOM 689 C CA . ILE A 1 88 ? -17.795 4.339 26.315 1.00 88.75 88 ILE A CA 1
ATOM 690 C C . ILE A 1 88 ? -18.910 3.327 26.597 1.00 88.75 88 ILE A C 1
ATOM 692 O O . ILE A 1 88 ? -19.689 3.527 27.526 1.00 88.75 88 ILE A O 1
ATOM 696 N N . GLU A 1 89 ? -18.994 2.233 25.839 1.00 85.62 89 GLU A N 1
ATOM 697 C CA . GLU A 1 89 ? -19.961 1.161 26.089 1.00 85.62 89 GLU A CA 1
ATOM 698 C C . GLU A 1 89 ? -19.750 0.511 27.460 1.00 85.62 89 GLU A C 1
ATOM 700 O O . GLU A 1 89 ? -20.718 0.293 28.188 1.00 85.62 89 GLU A O 1
ATOM 705 N N . GLU A 1 90 ? -18.502 0.233 27.842 1.00 86.00 90 GLU A N 1
ATOM 706 C CA . GLU A 1 90 ? -18.173 -0.312 29.162 1.00 86.00 90 GLU A CA 1
ATOM 707 C C . GLU A 1 90 ? -18.551 0.659 30.291 1.00 86.00 90 GLU A C 1
ATOM 709 O O . GLU A 1 90 ? -19.145 0.242 31.288 1.00 86.00 90 GLU A O 1
ATOM 714 N N . LEU A 1 91 ? -18.273 1.955 30.128 1.00 85.38 91 LEU A N 1
ATOM 715 C CA . LEU A 1 91 ? -18.670 2.996 31.081 1.00 85.38 91 LEU A CA 1
ATOM 716 C C . LEU A 1 91 ? -20.193 3.130 31.182 1.00 85.38 91 LEU A C 1
ATOM 718 O O . LEU A 1 91 ? -20.726 3.199 32.287 1.00 85.38 91 LEU A O 1
ATOM 722 N N . ASN A 1 92 ? -20.905 3.126 30.053 1.00 78.25 92 ASN A N 1
ATOM 723 C CA . ASN A 1 92 ? -22.364 3.207 30.037 1.00 78.25 92 ASN A CA 1
ATOM 724 C C . ASN A 1 92 ? -23.008 1.989 30.703 1.00 78.25 92 ASN A C 1
ATOM 726 O O . ASN A 1 92 ? -23.926 2.166 31.500 1.00 78.25 92 ASN A O 1
ATOM 730 N N . LYS A 1 93 ? -22.497 0.775 30.455 1.00 78.00 93 LYS A N 1
ATOM 731 C CA . LYS A 1 93 ? -22.956 -0.440 31.150 1.00 78.00 93 LYS A CA 1
ATOM 732 C C . LYS A 1 93 ? -22.734 -0.352 32.660 1.00 78.00 93 LYS A C 1
ATOM 734 O O . LYS A 1 93 ? -23.640 -0.671 33.424 1.00 78.00 93 LYS A O 1
ATOM 739 N N . LYS A 1 94 ? -21.564 0.131 33.095 1.00 76.06 94 LYS A N 1
ATOM 740 C CA . LYS A 1 94 ? -21.273 0.360 34.521 1.00 76.06 94 LYS A CA 1
ATOM 741 C C . LYS A 1 94 ? -22.154 1.449 35.142 1.00 76.06 94 LYS A C 1
ATOM 743 O O . LYS A 1 94 ? -22.434 1.381 36.331 1.00 76.06 94 LYS A O 1
ATOM 748 N N . LYS A 1 95 ? -22.598 2.439 34.360 1.00 73.69 95 LYS A N 1
ATOM 749 C CA . LYS A 1 95 ? -23.452 3.536 34.838 1.00 73.69 95 LYS A CA 1
ATOM 750 C C . LYS A 1 95 ? -24.918 3.125 35.004 1.00 73.69 95 LYS A C 1
ATOM 752 O O . LYS A 1 95 ? -25.535 3.511 35.990 1.00 73.69 95 LYS A O 1
ATOM 757 N N . SER A 1 96 ? -25.494 2.398 34.045 1.00 66.62 96 SER A N 1
ATOM 758 C CA . SER A 1 96 ? -26.930 2.073 34.052 1.00 66.62 96 SER A CA 1
ATOM 759 C C . SER A 1 96 ? -27.287 0.819 34.851 1.00 66.62 96 SER A C 1
ATOM 761 O O . SER A 1 96 ? -28.414 0.725 35.333 1.00 66.62 96 SER A O 1
ATOM 763 N N . GLY A 1 97 ? -26.348 -0.117 35.026 1.00 71.56 97 GLY A N 1
ATOM 764 C CA . GLY A 1 97 ? -26.568 -1.351 35.786 1.00 71.56 97 GLY A CA 1
ATOM 765 C C . GLY A 1 97 ? -27.056 -1.106 37.222 1.00 71.56 97 GLY A C 1
ATOM 766 O O . GLY A 1 97 ? -28.157 -1.541 37.554 1.00 71.56 97 GLY A O 1
ATOM 767 N N . PRO A 1 98 ? -26.315 -0.349 38.055 1.00 75.88 98 PRO A N 1
ATOM 768 C CA . PRO A 1 98 ? -26.666 -0.164 39.465 1.00 75.88 98 PRO A CA 1
ATOM 769 C C . PRO A 1 98 ? -28.014 0.532 39.685 1.00 75.88 98 PRO A C 1
ATOM 771 O O . PRO A 1 98 ? -28.723 0.215 40.633 1.00 75.88 98 PRO A O 1
ATOM 774 N N . VAL A 1 99 ? -28.399 1.457 38.799 1.00 80.44 99 VAL A N 1
ATOM 775 C CA . VAL A 1 99 ? -29.660 2.207 38.926 1.00 80.44 99 VAL A CA 1
ATOM 776 C C . VAL A 1 99 ? -30.869 1.295 38.717 1.00 80.44 99 VAL A C 1
ATOM 778 O O . VAL A 1 99 ? -31.784 1.310 39.532 1.00 80.44 99 VAL A O 1
ATOM 781 N N . LEU A 1 100 ? -30.850 0.460 37.673 1.00 79.94 100 LEU A N 1
ATOM 782 C CA . LEU A 1 100 ? -31.939 -0.484 37.380 1.00 79.94 100 LEU A CA 1
ATOM 783 C C . LEU A 1 100 ? -32.060 -1.574 38.456 1.00 79.94 100 LEU A C 1
ATOM 785 O O . LEU A 1 100 ? -33.161 -2.016 38.790 1.00 79.94 100 LEU A O 1
ATOM 789 N N . VAL A 1 101 ? -30.923 -1.987 39.024 1.00 81.06 101 VAL A N 1
ATOM 790 C CA . VAL A 1 101 ? -30.875 -2.924 40.153 1.00 81.06 101 VAL A CA 1
ATOM 791 C C . VAL A 1 101 ? -31.469 -2.280 41.411 1.00 81.06 101 VAL A C 1
ATOM 793 O O . VAL A 1 101 ? -32.280 -2.915 42.082 1.00 81.06 101 VAL A O 1
ATOM 796 N N . MET A 1 102 ? -31.143 -1.014 41.705 1.00 82.00 102 MET A N 1
ATOM 797 C CA . MET A 1 102 ? -31.725 -0.274 42.838 1.00 82.00 102 MET A CA 1
ATOM 798 C C . MET A 1 102 ? -33.222 -0.029 42.683 1.00 82.00 102 MET A C 1
ATOM 800 O O . MET A 1 102 ? -33.966 -0.188 43.647 1.00 82.00 102 MET A O 1
ATOM 804 N N . GLU A 1 103 ? -33.681 0.305 41.479 1.00 82.62 103 GLU A N 1
ATOM 805 C CA . GLU A 1 103 ? -35.107 0.448 41.181 1.00 82.62 103 GLU A CA 1
ATOM 806 C C . GLU A 1 103 ? -35.856 -0.873 41.411 1.00 82.62 103 GLU A C 1
ATOM 808 O O . GLU A 1 103 ? -36.888 -0.907 42.080 1.00 82.62 103 GLU A O 1
ATOM 813 N N . SER A 1 104 ? -35.294 -1.985 40.931 1.00 81.56 104 SER A N 1
ATOM 814 C CA . SER A 1 104 ? -35.875 -3.317 41.126 1.00 81.56 104 SER A CA 1
ATOM 815 C C . SER A 1 104 ? -35.902 -3.730 42.601 1.00 81.56 104 SER A C 1
ATOM 817 O O . SER A 1 104 ? -36.891 -4.299 43.056 1.00 81.56 104 SER A O 1
ATOM 819 N N . LEU A 1 105 ? -34.847 -3.416 43.361 1.00 84.50 105 LEU A N 1
ATOM 820 C CA . LEU A 1 105 ? -34.772 -3.683 44.798 1.00 84.50 105 LEU A CA 1
ATOM 821 C C . LEU A 1 105 ? -35.802 -2.854 45.579 1.00 84.50 105 LEU A C 1
ATOM 823 O O . LEU A 1 105 ? -36.497 -3.390 46.441 1.00 84.50 105 LEU A O 1
ATOM 827 N N . SER A 1 106 ? -35.941 -1.567 45.249 1.00 83.31 106 SER A N 1
ATOM 828 C CA . SER A 1 106 ? -36.942 -0.687 45.858 1.00 83.31 106 SER A CA 1
ATOM 829 C C . SER A 1 106 ? -38.363 -1.179 45.589 1.00 83.31 106 SER A C 1
ATOM 831 O O . SER A 1 106 ? -39.184 -1.173 46.499 1.00 83.31 106 SER A O 1
ATOM 833 N N . ASN A 1 107 ? -38.655 -1.629 44.366 1.00 83.62 107 ASN A N 1
ATOM 834 C CA . ASN A 1 107 ? -39.975 -2.156 44.011 1.00 83.62 107 ASN A CA 1
ATOM 835 C C . ASN A 1 107 ? -40.271 -3.511 44.672 1.00 83.62 107 ASN A C 1
ATOM 837 O O . ASN A 1 107 ? -41.428 -3.817 44.948 1.00 83.62 107 ASN A O 1
ATOM 841 N N . ALA A 1 108 ? -39.242 -4.324 44.921 1.00 83.56 108 ALA A N 1
ATOM 842 C CA . ALA A 1 108 ? -39.389 -5.618 45.578 1.00 83.56 108 ALA A CA 1
ATOM 843 C C . ALA A 1 108 ? -39.521 -5.515 47.107 1.00 83.56 108 ALA A C 1
ATOM 845 O O . ALA A 1 108 ? -40.002 -6.463 47.720 1.00 83.56 108 ALA A O 1
ATOM 846 N N . THR A 1 109 ? -39.100 -4.404 47.727 1.00 82.56 109 THR A N 1
ATOM 847 C CA . THR A 1 109 ? -39.060 -4.241 49.192 1.00 82.56 109 THR A CA 1
ATOM 848 C C . THR A 1 109 ? -40.447 -3.884 49.759 1.00 82.56 109 THR A C 1
ATOM 850 O O . THR A 1 109 ? -40.953 -2.795 49.480 1.00 82.56 109 THR A O 1
ATOM 853 N N . PRO A 1 110 ? -41.079 -4.750 50.580 1.00 79.38 110 PRO A N 1
ATOM 854 C CA . PRO A 1 110 ? -42.351 -4.444 51.238 1.00 79.38 110 PRO A CA 1
ATOM 855 C C . PRO A 1 110 ? -42.179 -3.417 52.367 1.00 79.38 110 PRO A C 1
ATOM 857 O O . PRO A 1 110 ? -41.116 -3.329 52.974 1.00 79.38 110 PRO A O 1
ATOM 860 N N . ALA A 1 111 ? -43.254 -2.716 52.746 1.00 77.25 111 ALA A N 1
ATOM 861 C CA . ALA A 1 111 ? -43.226 -1.725 53.835 1.00 77.25 111 ALA A CA 1
ATOM 862 C C . ALA A 1 111 ? -42.825 -2.295 55.219 1.00 77.25 111 ALA A C 1
ATOM 864 O O . ALA A 1 111 ? -42.439 -1.535 56.104 1.00 77.25 111 ALA A O 1
ATOM 865 N N . SER A 1 112 ? -42.906 -3.618 55.400 1.00 82.44 112 SER A N 1
ATOM 866 C CA . SER A 1 112 ? -42.559 -4.344 56.633 1.00 82.44 112 SER A CA 1
ATOM 867 C C . SER A 1 112 ? -41.119 -4.890 56.652 1.00 82.44 112 SER A C 1
ATOM 869 O O . SER A 1 112 ? -40.793 -5.736 57.490 1.00 82.44 112 SER A O 1
ATOM 871 N N . LEU A 1 113 ? -40.266 -4.471 55.711 1.00 86.56 113 LEU A N 1
ATOM 872 C CA . LEU A 1 113 ? -38.871 -4.901 55.600 1.00 86.56 113 LEU A CA 1
ATOM 873 C C . LEU A 1 113 ? -37.951 -3.691 55.418 1.00 86.56 113 LEU A C 1
ATOM 875 O O . LEU A 1 113 ? -38.207 -2.814 54.597 1.00 86.56 113 LEU A O 1
ATOM 879 N N . TRP A 1 114 ? -36.848 -3.674 56.163 1.00 86.50 114 TRP A N 1
ATOM 880 C CA . TRP A 1 114 ? -35.836 -2.624 56.099 1.00 86.50 114 TRP A CA 1
ATOM 881 C C . TRP A 1 11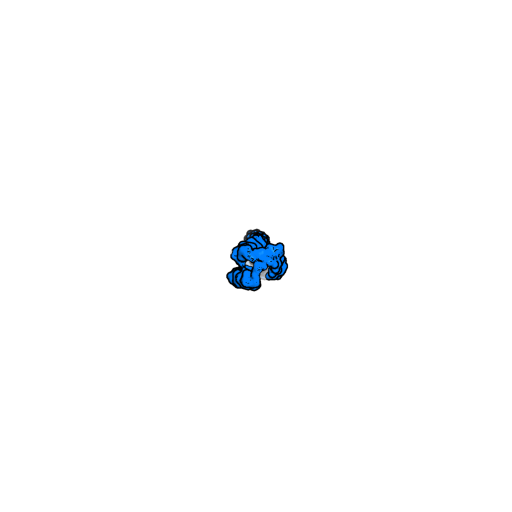4 ? -34.476 -3.227 55.790 1.00 86.50 114 TRP A C 1
ATOM 883 O O . TRP A 1 114 ? -33.959 -4.035 56.559 1.00 86.50 114 TRP A O 1
ATOM 893 N N . LEU A 1 115 ? -33.872 -2.801 54.687 1.00 86.38 115 LEU A N 1
ATOM 894 C CA . LEU A 1 115 ? -32.487 -3.127 54.361 1.00 86.38 115 LEU A CA 1
ATOM 895 C C . LEU A 1 115 ? -31.555 -2.123 55.045 1.00 86.38 115 LEU A C 1
ATOM 897 O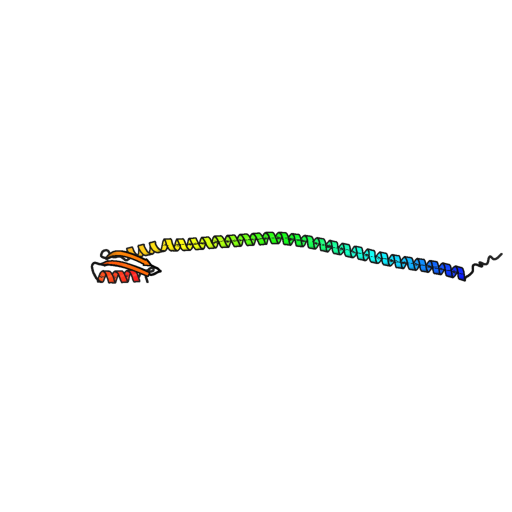 O . LEU A 1 115 ? -31.776 -0.915 54.979 1.00 86.38 115 LEU A O 1
ATOM 901 N N . THR A 1 116 ? -30.524 -2.627 55.717 1.00 85.25 116 THR A N 1
ATOM 902 C CA . THR A 1 116 ? -29.534 -1.826 56.450 1.00 85.25 116 THR A CA 1
ATOM 903 C C . THR A 1 116 ? -28.197 -1.753 55.730 1.00 85.25 116 THR A C 1
ATOM 905 O O . THR A 1 116 ? -27.533 -0.723 55.802 1.00 85.25 116 THR A O 1
ATOM 908 N N . ASP A 1 117 ? -27.806 -2.815 55.025 1.00 86.00 117 ASP A N 1
ATOM 909 C CA . ASP A 1 117 ? -26.563 -2.858 54.258 1.00 86.00 117 ASP A CA 1
ATOM 910 C C . ASP A 1 117 ? -26.769 -3.644 52.962 1.00 86.00 117 ASP A C 1
ATOM 912 O O . ASP A 1 117 ? -27.416 -4.694 52.944 1.00 86.00 117 ASP A O 1
ATOM 916 N N . LEU A 1 118 ? -26.205 -3.124 51.876 1.00 84.81 118 LEU A N 1
ATOM 917 C CA . LEU A 1 118 ? -26.168 -3.774 50.575 1.00 84.81 118 LEU A CA 1
ATOM 918 C C . LEU A 1 118 ? -24.744 -3.679 50.040 1.00 84.81 118 LEU A C 1
ATOM 920 O O . LEU A 1 118 ? -24.214 -2.581 49.856 1.00 84.81 118 LEU A O 1
ATOM 924 N N . ARG A 1 119 ? -24.143 -4.829 49.739 1.00 83.62 119 ARG A N 1
ATOM 925 C CA . ARG A 1 119 ? -22.774 -4.904 49.236 1.00 83.62 119 ARG A CA 1
ATOM 926 C C . ARG A 1 119 ? -22.708 -5.755 47.978 1.00 83.62 119 ARG A C 1
ATOM 928 O O . ARG A 1 119 ? -23.014 -6.941 48.009 1.00 83.62 119 ARG A O 1
ATOM 935 N N . GLU A 1 120 ? -22.268 -5.152 46.881 1.00 81.94 120 GLU A N 1
ATOM 936 C CA . GLU A 1 120 ? -21.995 -5.848 45.623 1.00 81.94 120 GLU A CA 1
ATOM 937 C C . GLU A 1 120 ? -20.494 -6.152 45.520 1.00 81.94 120 GLU A C 1
ATOM 939 O O . GLU A 1 120 ? -19.654 -5.270 45.715 1.00 81.94 120 GLU A O 1
ATOM 944 N N . SER A 1 121 ? -20.139 -7.403 45.222 1.00 78.81 121 SER A N 1
ATOM 945 C CA . SER A 1 121 ? -18.753 -7.815 44.996 1.00 78.81 121 SER A CA 1
ATOM 946 C C . SER A 1 121 ? -18.681 -8.886 43.914 1.00 78.81 121 SER A C 1
ATOM 948 O O . SER A 1 121 ? -19.210 -9.984 44.074 1.00 78.81 121 SER A O 1
ATOM 950 N N . GLY A 1 122 ? -18.002 -8.576 42.805 1.00 67.75 122 GLY A N 1
ATOM 951 C CA . GLY A 1 122 ? -17.624 -9.568 41.792 1.00 67.75 122 GLY A CA 1
ATOM 952 C C . GLY A 1 122 ? -18.786 -10.334 41.145 1.00 67.75 122 GLY A C 1
ATOM 953 O O . GLY A 1 122 ? -18.586 -11.475 40.742 1.00 67.75 122 GLY A O 1
ATOM 954 N N . GLY A 1 123 ? -19.978 -9.734 41.051 1.00 73.75 123 GLY A N 1
ATOM 955 C CA . GLY A 1 123 ? -21.180 -10.374 40.499 1.00 73.75 123 GLY A CA 1
ATOM 956 C C . GLY A 1 123 ? -22.076 -11.072 41.530 1.00 73.75 123 GLY A C 1
ATOM 957 O O . GLY A 1 123 ? -23.115 -11.599 41.150 1.00 73.75 123 GLY A O 1
ATOM 958 N N . GLY A 1 124 ? -21.706 -11.060 42.815 1.00 73.50 124 GLY A N 1
ATOM 959 C CA . GLY A 1 124 ? -22.574 -11.447 43.930 1.00 73.50 124 GLY A CA 1
ATOM 960 C C . GLY A 1 124 ? -23.057 -10.232 44.724 1.00 73.50 124 GLY A C 1
ATOM 961 O O . GLY A 1 124 ? -22.351 -9.225 44.823 1.00 73.50 124 GLY A O 1
ATOM 962 N N . VAL A 1 125 ? -24.251 -10.336 45.309 1.00 82.50 125 VAL A N 1
ATOM 963 C CA . VAL A 1 125 ? -24.859 -9.295 46.149 1.00 82.50 125 VAL A CA 1
ATOM 964 C C . VAL A 1 125 ? -25.142 -9.863 47.537 1.00 82.50 125 VAL A C 1
ATOM 966 O O . VAL A 1 125 ? -25.825 -10.875 47.670 1.00 82.50 125 VAL A O 1
ATOM 969 N N . THR A 1 126 ? -24.646 -9.188 48.569 1.00 85.38 126 THR A N 1
ATOM 970 C CA . THR A 1 126 ? -24.941 -9.485 49.973 1.00 85.38 126 THR A CA 1
ATOM 971 C C . THR A 1 126 ? -25.866 -8.408 50.527 1.00 85.38 126 THR A C 1
ATOM 973 O O . THR A 1 126 ? -25.589 -7.218 50.381 1.00 85.38 126 THR A O 1
ATOM 976 N N . MET A 1 127 ? -26.956 -8.825 51.170 1.00 87.19 127 MET A N 1
ATOM 977 C CA . MET A 1 127 ? -27.973 -7.950 51.758 1.00 87.19 127 MET A CA 1
ATOM 978 C C . MET A 1 127 ? -28.119 -8.242 53.248 1.00 87.19 127 MET A C 1
ATOM 980 O O . MET A 1 127 ? -28.256 -9.402 53.628 1.00 87.19 127 MET A O 1
ATOM 984 N N . ASN A 1 128 ? -28.150 -7.196 54.070 1.00 86.75 128 ASN A N 1
ATOM 985 C CA . ASN A 1 128 ? -28.501 -7.269 55.485 1.00 86.75 128 ASN A CA 1
ATOM 986 C C . ASN A 1 128 ? -29.708 -6.372 55.763 1.00 86.75 128 ASN A C 1
ATOM 988 O O . ASN A 1 128 ? -29.847 -5.302 55.170 1.00 86.75 128 ASN A O 1
ATOM 992 N N . GLY A 1 129 ? -30.576 -6.796 56.678 1.00 87.81 129 GLY A N 1
ATOM 993 C CA . GLY A 1 129 ? -31.782 -6.055 57.023 1.00 87.81 129 GLY A CA 1
ATOM 994 C C . GLY A 1 129 ? -32.565 -6.673 58.175 1.00 87.81 129 GLY A C 1
ATOM 995 O O . GLY A 1 129 ? -32.167 -7.693 58.737 1.00 87.81 129 GLY A O 1
ATOM 996 N N . LEU A 1 130 ? -33.686 -6.040 58.512 1.00 85.50 130 LEU A N 1
ATOM 997 C CA . LEU A 1 130 ? -34.669 -6.510 59.483 1.00 85.50 130 LEU A CA 1
ATOM 998 C C . LEU A 1 130 ? -36.038 -6.643 58.814 1.00 85.50 130 LEU A C 1
ATOM 1000 O O . LEU A 1 130 ? -36.427 -5.802 58.005 1.00 85.50 130 LEU A O 1
ATOM 1004 N N . ALA A 1 131 ? -36.785 -7.675 59.190 1.00 88.88 131 ALA A N 1
ATOM 1005 C CA . ALA A 1 131 ? -38.157 -7.899 58.753 1.00 88.88 131 ALA A CA 1
ATOM 1006 C C . ALA A 1 131 ? -39.064 -8.095 59.971 1.00 88.88 131 ALA A C 1
ATOM 1008 O O . ALA A 1 131 ? -38.612 -8.590 61.005 1.00 88.88 131 ALA A O 1
ATOM 1009 N N . VAL A 1 132 ? -40.336 -7.712 59.842 1.00 87.94 132 VAL A N 1
ATOM 1010 C CA . VAL A 1 132 ? -41.335 -7.871 60.915 1.00 87.94 132 VAL A CA 1
ATOM 1011 C C . VAL A 1 132 ? -41.663 -9.346 61.177 1.00 87.94 132 VAL A C 1
ATOM 1013 O O . VAL A 1 132 ? -41.860 -9.733 62.327 1.00 87.94 132 VAL A O 1
ATOM 1016 N N . ASP A 1 133 ? -41.691 -10.181 60.135 1.00 89.75 133 ASP A N 1
ATOM 1017 C CA . ASP A 1 133 ? -41.977 -11.611 60.240 1.00 89.75 133 ASP A CA 1
ATOM 1018 C C . ASP A 1 133 ? -41.244 -12.439 59.164 1.00 89.75 133 ASP A C 1
ATOM 1020 O O . ASP A 1 133 ? -40.732 -11.920 58.167 1.00 89.75 133 ASP A O 1
ATOM 1024 N N . ASN A 1 134 ? -41.195 -13.759 59.367 1.00 87.31 134 ASN A N 1
ATOM 1025 C CA . ASN A 1 134 ? -40.563 -14.693 58.426 1.00 87.31 134 ASN A CA 1
ATOM 1026 C C . ASN A 1 134 ? -41.315 -14.795 57.088 1.00 87.31 134 ASN A C 1
ATOM 1028 O O . ASN A 1 134 ? -40.718 -15.157 56.074 1.00 87.31 134 ASN A O 1
ATOM 1032 N N . GLN A 1 135 ? -42.614 -14.486 57.073 1.00 87.06 135 GLN A N 1
ATOM 1033 C CA . GLN A 1 135 ? -43.437 -14.542 55.867 1.00 87.06 135 GLN A CA 1
ATOM 1034 C C . GLN A 1 135 ? -43.018 -13.444 54.879 1.00 87.06 135 GLN A C 1
ATOM 1036 O O . GLN A 1 135 ? -42.816 -13.711 53.698 1.00 87.06 135 GLN A O 1
ATOM 1041 N N . THR A 1 136 ? -42.757 -12.245 55.394 1.00 86.50 136 THR A N 1
ATOM 1042 C CA . THR A 1 136 ? -42.251 -11.076 54.672 1.00 86.50 136 THR A CA 1
ATOM 1043 C C . THR A 1 136 ? -40.889 -11.370 54.047 1.00 86.50 136 THR A C 1
ATOM 1045 O O . THR A 1 136 ? -40.639 -10.979 52.909 1.00 86.50 136 THR A O 1
ATOM 1048 N N . VAL A 1 137 ? -40.020 -12.111 54.747 1.00 85.81 137 VAL A N 1
ATOM 1049 C CA . VAL A 1 137 ? -38.730 -12.557 54.194 1.00 85.81 137 VAL A CA 1
ATOM 1050 C C . 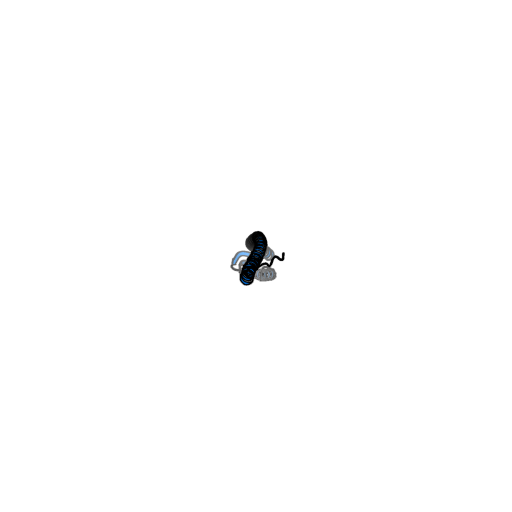VAL A 1 137 ? -38.945 -13.504 53.011 1.00 85.81 137 VAL A C 1
ATOM 1052 O O . VAL A 1 137 ? -38.335 -13.322 51.960 1.00 85.81 137 VAL A O 1
ATOM 1055 N N . ALA A 1 138 ? -39.835 -14.490 53.147 1.00 87.62 138 ALA A N 1
ATOM 1056 C CA . ALA A 1 138 ? -40.123 -15.444 52.078 1.00 87.62 138 ALA A CA 1
ATOM 1057 C C . ALA A 1 138 ? -40.762 -14.776 50.845 1.00 87.62 138 ALA A C 1
ATOM 1059 O O . ALA A 1 138 ? -40.429 -15.123 49.709 1.00 87.62 138 ALA A O 1
ATOM 1060 N N . ASP A 1 139 ? -41.648 -13.803 51.056 1.00 86.75 139 ASP A N 1
ATOM 1061 C CA . ASP A 1 139 ? -42.295 -13.056 49.977 1.00 86.75 139 ASP A CA 1
ATOM 1062 C C . ASP A 1 139 ? -41.311 -12.105 49.278 1.00 86.75 139 ASP A C 1
ATOM 1064 O O . ASP A 1 139 ? -41.302 -12.033 48.048 1.00 86.75 139 ASP A O 1
ATOM 1068 N N . PHE A 1 140 ? -40.397 -11.474 50.024 1.00 87.44 140 PHE A N 1
ATOM 1069 C CA . PHE A 1 140 ? -39.286 -10.701 49.460 1.00 87.44 140 PHE A CA 1
ATOM 1070 C C . PHE A 1 140 ? -38.349 -11.571 48.609 1.00 87.44 140 PHE A C 1
ATOM 1072 O O . PHE A 1 140 ? -37.999 -11.194 47.491 1.00 87.44 140 PHE A O 1
ATOM 1079 N N . MET A 1 141 ? -37.995 -12.774 49.082 1.00 86.25 141 MET A N 1
ATOM 1080 C CA . MET A 1 141 ? -37.184 -13.725 48.309 1.00 86.25 141 MET A CA 1
ATOM 1081 C C . MET A 1 141 ? -37.868 -14.133 46.997 1.00 86.25 141 MET A C 1
ATOM 1083 O O . MET A 1 141 ? -37.209 -14.206 45.961 1.00 86.25 141 MET A O 1
ATOM 1087 N N . LYS A 1 142 ? -39.189 -14.360 47.009 1.00 86.75 142 LYS A N 1
ATOM 1088 C CA . LYS A 1 142 ? -39.961 -14.653 45.788 1.00 86.75 142 LYS A CA 1
ATOM 1089 C C . LYS A 1 142 ? -40.020 -13.459 44.836 1.00 86.75 142 LYS A C 1
ATOM 1091 O O . LYS A 1 142 ? -39.883 -13.651 43.630 1.00 86.75 142 LYS A O 1
ATOM 1096 N N . ALA A 1 143 ? -40.211 -12.247 45.358 1.00 86.06 143 ALA A N 1
ATOM 1097 C CA . ALA A 1 143 ? -40.240 -11.024 44.559 1.00 86.06 143 ALA A CA 1
ATOM 1098 C C . ALA A 1 143 ? -38.885 -10.750 43.884 1.00 86.06 143 ALA A C 1
ATOM 1100 O O . ALA A 1 143 ? -38.841 -10.400 42.705 1.00 86.06 143 ALA A O 1
ATOM 1101 N N . LEU A 1 144 ? -37.778 -10.987 44.596 1.00 86.00 144 LEU A N 1
ATOM 1102 C CA . LEU A 1 144 ? -36.426 -10.924 44.040 1.00 86.00 144 LEU A CA 1
ATOM 1103 C C . LEU A 1 144 ? -36.183 -12.002 42.980 1.00 86.00 144 LEU A C 1
ATOM 1105 O O . LEU A 1 144 ? -35.675 -11.680 41.914 1.00 86.00 144 LEU A O 1
ATOM 1109 N N . ALA A 1 145 ? -36.588 -13.252 43.220 1.00 83.75 145 ALA A N 1
ATOM 1110 C CA . ALA A 1 145 ? -36.430 -14.338 42.246 1.00 83.75 145 ALA A CA 1
ATOM 1111 C C . ALA A 1 145 ? -37.259 -14.135 40.960 1.00 83.75 145 ALA A C 1
ATOM 1113 O O . ALA A 1 145 ? -36.933 -14.690 39.914 1.00 83.75 145 ALA A O 1
ATOM 1114 N N . ALA A 1 146 ? -38.335 -13.344 41.025 1.00 84.06 146 ALA A N 1
ATOM 1115 C CA . ALA A 1 146 ? -39.136 -12.961 39.863 1.00 84.06 146 ALA A CA 1
ATOM 1116 C C . ALA A 1 146 ? -38.530 -11.788 39.063 1.00 84.06 146 ALA A C 1
ATOM 1118 O O . ALA A 1 146 ? -38.970 -11.508 37.945 1.00 84.06 146 ALA A O 1
ATOM 1119 N N . SER A 1 147 ? -37.537 -11.087 39.618 1.00 82.12 147 SER A N 1
ATOM 1120 C CA . SER A 1 147 ? -36.851 -9.980 38.953 1.00 82.12 147 SER A CA 1
ATOM 1121 C C . SER A 1 147 ? -35.897 -10.481 37.871 1.00 82.12 147 SER A C 1
ATOM 1123 O O . SER A 1 147 ? -35.178 -11.455 38.044 1.00 82.12 147 SER A O 1
ATOM 1125 N N . LYS A 1 148 ? -35.809 -9.749 36.756 1.00 77.81 148 LYS A N 1
ATOM 1126 C CA . LYS A 1 148 ? -34.860 -10.034 35.666 1.00 77.81 148 LYS A CA 1
ATOM 1127 C C . LYS A 1 148 ? -33.394 -9.764 36.048 1.00 77.81 148 LYS A C 1
ATOM 1129 O O . LYS A 1 148 ? -32.491 -10.173 35.322 1.00 77.81 148 LYS A O 1
ATOM 1134 N N . TYR A 1 149 ? -33.162 -9.027 37.133 1.00 75.44 149 TYR A N 1
ATOM 1135 C CA . TYR A 1 149 ? -31.840 -8.534 37.532 1.00 75.44 149 TYR A CA 1
ATOM 1136 C C . TYR A 1 149 ? -31.222 -9.304 38.706 1.00 75.44 149 TYR A C 1
ATOM 1138 O O . TYR A 1 149 ? -30.051 -9.087 39.007 1.00 75.44 149 TYR A O 1
ATOM 1146 N N . PHE A 1 150 ? -31.984 -10.194 39.345 1.00 73.06 150 PHE A N 1
ATOM 1147 C CA . PHE A 1 150 ? -31.523 -11.056 40.431 1.00 73.06 150 PHE A CA 1
ATOM 1148 C C . PHE A 1 150 ? -31.766 -12.518 40.029 1.00 73.06 150 PHE A C 1
ATOM 1150 O O . PHE A 1 150 ? -32.798 -12.840 39.446 1.00 73.06 150 PHE A O 1
ATOM 1157 N N . THR A 1 151 ? -30.795 -13.399 40.260 1.00 61.94 151 THR A N 1
ATOM 1158 C CA . THR A 1 151 ? -30.866 -14.841 39.959 1.00 61.94 151 THR A CA 1
ATOM 1159 C C . THR A 1 151 ? -30.201 -15.613 41.080 1.00 61.94 151 THR A C 1
ATOM 1161 O O . THR A 1 151 ? -29.189 -15.096 41.606 1.00 61.94 151 THR A O 1
#

Solvent-accessible surface area (backbone atoms only — not comparable to full-atom values): 8642 Å² total; per-residue (Å²): 136,87,87,78,86,78,72,60,70,66,59,57,50,51,50,53,48,52,53,48,50,52,51,53,50,50,51,52,52,49,51,52,54,50,52,52,51,51,52,51,54,51,50,52,54,52,48,54,52,52,52,52,52,50,53,51,53,53,51,50,51,53,56,49,50,53,52,53,49,52,53,51,54,50,52,50,50,52,52,52,52,52,52,52,50,51,52,51,52,53,50,49,52,66,61,53,50,61,55,57,48,50,53,52,50,59,73,39,54,53,97,64,48,47,79,78,46,78,47,78,56,98,92,47,76,49,77,42,63,53,60,83,46,72,64,60,52,54,52,36,52,51,44,41,62,70,36,94,86,43,132

Secondary structure (DSSP, 8-state):
--------HHHHHHHHHHHHHHHHHHHHHHHHHHHHHHHHHHHHHHHHHHHHHHHHHHHHHHHHHHHHHHHHHHHHHHHHHHHHHHHHHHHHHHHHHHHHHHHHHHHH--TTEEEEEEEEETTEEEEEEEESSHHHHHHHHHHHHTSTT--

Radius of gyration: 53.48 Å; Cα contacts (8 Å, |Δi|>4): 50; chains: 1; bounding box: 93×23×152 Å

pLDDT: mean 85.8, std 9.95, range [46.22, 97.5]

Nearest PDB structures (foldseek):
  3vr6-assembly1_G  TM=2.830E-01  e=1.427E+00  Enterococcus hirae
  6r10-assembly1_G  TM=2.733E-01  e=7.981E+00  Thermus thermophilus HB8
  5knd-assembly1_G  TM=2.735E-01  e=7.469E+00  Enterococcus hirae ATCC 9790

Foldseek 3Di:
DDDDDPDPPVVVVVVVVVVVCVVVVCVVVVVVVVVVVVVVVVVVVVVVVVVVVVVVVVVVVVVVVVVVVVVVVVVVVVVVVVVVVVVVVVVVCVVVLVVVVVVLLVVLQDPQKDWDDWDDDPNDIDTDTDGPDPVSVVSSVVSQVPDPNHD

Sequence (151 aa):
MIRINLLPFKELQAEVSRRRELVVGSVVLGSVVLLLAAAHVYQTLALSRLEKELASLRGEIQTLNLKVKEVGDLQNRIKDFKGKNKIIEELNKKKSGPVLVMESLSNATPASLWLTDLRESGGGVTMNGLAVDNQTVADFMKALAASKYFT